Protein AF-A0A0R1QP21-F1 (afdb_monomer_lite)

Radius of gyration: 12.3 Å; chains: 1; bounding box: 32×22×31 Å

Structure (mmCIF, N/CA/C/O backbone):
data_AF-A0A0R1QP21-F1
#
_entry.id   AF-A0A0R1QP21-F1
#
loop_
_atom_site.group_PDB
_atom_site.id
_atom_site.type_symbol
_atom_site.label_atom_id
_atom_site.label_alt_id
_atom_site.label_comp_id
_atom_site.label_asym_id
_atom_site.label_entity_id
_atom_site.label_seq_id
_atom_site.pdbx_PDB_ins_code
_atom_site.Cartn_x
_atom_site.Cartn_y
_atom_site.Cartn_z
_atom_site.occupancy
_atom_site.B_iso_or_equiv
_atom_site.auth_seq_id
_atom_site.auth_comp_id
_atom_site.auth_asym_id
_atom_site.auth_atom_id
_atom_site.pdbx_PDB_model_num
ATOM 1 N N . MET A 1 1 ? -7.343 11.355 4.498 1.00 62.34 1 MET A N 1
ATOM 2 C CA . MET A 1 1 ? -7.479 9.904 4.757 1.00 62.34 1 MET A CA 1
ATOM 3 C C . MET A 1 1 ? -8.253 9.642 6.037 1.00 62.34 1 MET A C 1
ATOM 5 O O . MET A 1 1 ? -9.285 8.997 5.940 1.00 62.34 1 MET A O 1
ATOM 9 N N . ILE A 1 2 ? -7.835 10.211 7.172 1.00 72.69 2 ILE A N 1
ATOM 10 C CA . ILE A 1 2 ? -8.454 10.004 8.498 1.00 72.69 2 ILE A CA 1
ATOM 11 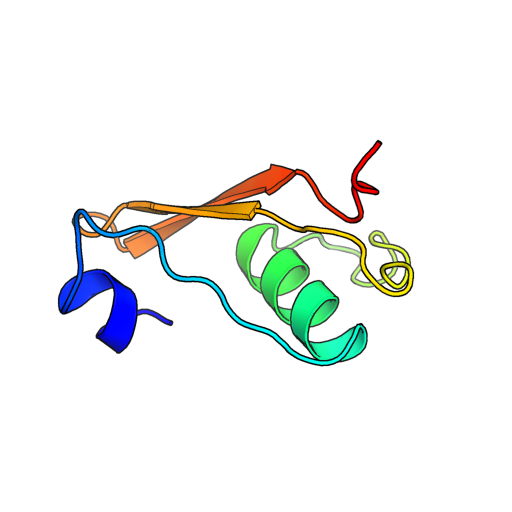C C . ILE A 1 2 ? -9.983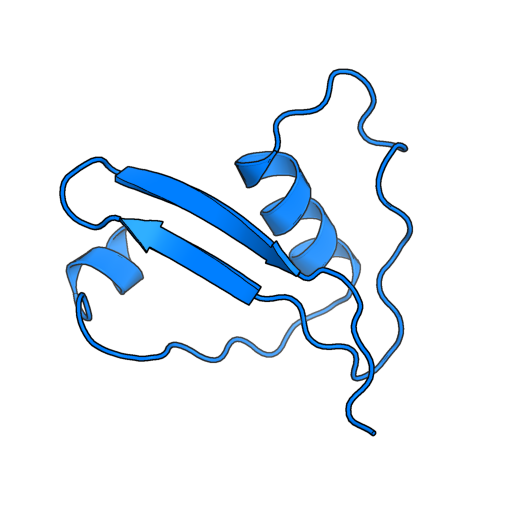 10.199 8.488 1.00 72.69 2 ILE A C 1
ATOM 13 O O . ILE A 1 2 ? -10.723 9.277 8.814 1.00 72.69 2 ILE A O 1
ATOM 17 N N . SER A 1 3 ? -10.477 11.333 7.978 1.00 79.50 3 SER A N 1
ATOM 18 C CA . SER A 1 3 ? -11.925 11.608 7.921 1.00 79.50 3 SER A CA 1
ATOM 19 C C . SER A 1 3 ? -12.725 10.613 7.069 1.00 79.50 3 SER A C 1
ATOM 21 O O . SER A 1 3 ? -13.919 10.416 7.286 1.00 79.50 3 SER A O 1
ATOM 23 N N . THR A 1 4 ? -12.092 9.980 6.079 1.00 83.94 4 THR A N 1
ATOM 24 C CA . THR A 1 4 ? -12.732 8.973 5.225 1.00 83.94 4 THR A CA 1
ATOM 25 C C . THR A 1 4 ? -12.736 7.608 5.906 1.00 83.94 4 THR A C 1
ATOM 27 O O . THR A 1 4 ? -13.758 6.931 5.884 1.00 83.94 4 THR A O 1
ATOM 30 N N . THR A 1 5 ? -11.631 7.218 6.547 1.00 84.44 5 THR A N 1
ATOM 31 C CA . THR A 1 5 ? -11.516 5.941 7.269 1.00 84.44 5 THR A CA 1
ATOM 32 C C . THR A 1 5 ? -12.370 5.907 8.533 1.00 84.44 5 THR A C 1
ATOM 34 O O . THR A 1 5 ? -12.896 4.859 8.878 1.00 84.44 5 THR A O 1
ATOM 37 N N . GLU A 1 6 ? -12.575 7.047 9.196 1.00 85.38 6 GLU A N 1
ATOM 38 C CA . GLU A 1 6 ? -13.519 7.166 10.316 1.00 85.38 6 GLU A CA 1
ATOM 39 C C . GLU A 1 6 ? -14.976 7.052 9.857 1.00 85.38 6 GLU A C 1
ATOM 41 O O . GLU A 1 6 ? -15.795 6.425 10.527 1.00 85.38 6 GLU A O 1
ATOM 46 N N . LYS A 1 7 ? -15.307 7.641 8.700 1.00 89.69 7 LYS A N 1
ATOM 47 C CA . LYS A 1 7 ? -16.664 7.609 8.140 1.00 89.69 7 LYS A CA 1
ATOM 48 C C . LYS A 1 7 ? -17.043 6.232 7.588 1.00 89.69 7 LYS A C 1
ATOM 50 O O . LYS A 1 7 ? -18.215 5.868 7.638 1.00 89.69 7 LYS A O 1
ATOM 55 N N . PHE A 1 8 ? -16.069 5.479 7.081 1.00 90.38 8 PHE A N 1
ATOM 56 C CA . PHE A 1 8 ? -16.263 4.164 6.467 1.00 90.38 8 PHE A CA 1
ATOM 57 C C . PHE A 1 8 ? -15.306 3.115 7.069 1.00 90.38 8 PHE A C 1
ATOM 59 O O . PHE A 1 8 ? -14.441 2.588 6.369 1.00 90.38 8 PHE A O 1
ATOM 66 N N . PRO A 1 9 ? -15.430 2.796 8.370 1.00 89.44 9 PRO A N 1
ATOM 67 C CA . PRO A 1 9 ? -14.414 2.039 9.111 1.00 89.44 9 PRO A CA 1
ATOM 68 C C . PRO A 1 9 ? -14.302 0.561 8.719 1.00 89.44 9 PRO A C 1
ATOM 70 O O . PRO A 1 9 ? -13.301 -0.073 9.040 1.00 89.44 9 PRO A O 1
ATOM 73 N N . ASN A 1 10 ? -15.314 0.010 8.042 1.00 90.62 10 ASN A N 1
ATOM 74 C CA . ASN A 1 10 ? -15.358 -1.394 7.621 1.00 90.62 10 ASN A CA 1
ATOM 75 C C . ASN A 1 10 ? -15.323 -1.565 6.095 1.00 90.62 10 ASN A C 1
ATOM 77 O O . ASN A 1 10 ? -15.341 -2.697 5.605 1.00 90.62 10 ASN A O 1
ATOM 81 N N . ASP A 1 11 ? -15.282 -0.465 5.343 1.00 93.31 11 ASP A N 1
ATOM 82 C CA . ASP A 1 11 ? -15.358 -0.516 3.888 1.00 93.31 11 ASP A CA 1
ATOM 83 C C . ASP A 1 11 ? -13.962 -0.556 3.270 1.00 93.31 11 ASP A C 1
ATOM 85 O O . ASP A 1 11 ? -12.969 -0.080 3.824 1.00 93.31 11 ASP A O 1
ATOM 89 N N . LYS A 1 12 ? -13.892 -1.096 2.054 1.00 93.69 12 LYS A N 1
ATOM 90 C CA . LYS A 1 12 ? -12.692 -1.011 1.222 1.00 93.69 12 LYS A CA 1
ATOM 91 C C . LYS A 1 12 ? -12.785 0.246 0.365 1.00 93.69 12 LYS A C 1
ATOM 93 O O . LYS A 1 12 ? -13.650 0.339 -0.502 1.00 93.69 12 LYS A O 1
ATOM 98 N N . ILE A 1 13 ? -11.879 1.193 0.586 1.00 93.38 13 ILE A N 1
ATOM 99 C CA . ILE A 1 13 ? -11.802 2.439 -0.183 1.00 93.38 13 ILE A CA 1
ATOM 100 C C . ILE A 1 13 ? -10.794 2.259 -1.322 1.00 93.38 13 ILE A C 1
ATOM 102 O O . ILE A 1 13 ? -9.638 1.918 -1.081 1.00 93.38 13 ILE A O 1
ATOM 106 N N . ILE A 1 14 ? -11.221 2.517 -2.561 1.00 95.44 14 ILE A N 1
ATOM 107 C CA . ILE A 1 14 ? -10.339 2.557 -3.736 1.00 95.44 14 ILE A CA 1
ATOM 108 C C . ILE A 1 14 ? -10.107 4.018 -4.117 1.00 95.44 14 ILE A C 1
ATOM 110 O O . ILE A 1 14 ? -11.058 4.769 -4.327 1.00 95.44 14 ILE A O 1
ATOM 114 N N . CYS A 1 15 ? -8.840 4.413 -4.228 1.00 95.19 15 CYS A N 1
ATOM 115 C CA . CYS A 1 15 ? -8.430 5.736 -4.686 1.00 95.19 15 CYS A CA 1
ATOM 116 C C . CYS A 1 15 ? -7.604 5.598 -5.968 1.00 95.19 15 CYS A C 1
ATOM 118 O O . CYS A 1 15 ? -6.587 4.905 -5.975 1.00 95.19 15 CYS A O 1
ATOM 120 N N . VAL A 1 16 ? -8.035 6.262 -7.042 1.00 97.12 16 VAL A N 1
ATOM 121 C CA . VAL A 1 16 ? -7.294 6.336 -8.308 1.00 97.12 16 VAL A CA 1
ATOM 122 C C . VAL A 1 16 ? -6.639 7.707 -8.393 1.00 97.12 16 VAL A C 1
ATOM 124 O O . VAL A 1 16 ? -7.313 8.732 -8.309 1.00 97.12 16 VAL A O 1
ATOM 127 N N . THR A 1 17 ? -5.315 7.731 -8.521 1.00 96.75 17 THR A N 1
ATOM 128 C CA . THR A 1 17 ? -4.527 8.967 -8.519 1.00 96.75 17 THR A CA 1
ATOM 129 C C . THR A 1 17 ? -3.184 8.768 -9.234 1.00 96.75 17 THR A C 1
ATOM 131 O O . THR A 1 17 ? -2.977 7.762 -9.913 1.00 96.75 17 THR A O 1
ATOM 134 N N . HIS A 1 18 ? -2.276 9.735 -9.111 1.00 97.19 18 HIS A N 1
ATOM 135 C CA . HIS A 1 18 ? -0.958 9.734 -9.739 1.00 97.19 18 HIS A CA 1
ATOM 136 C C . HIS A 1 18 ? 0.115 9.077 -8.865 1.00 97.19 18 HIS A C 1
ATOM 138 O O . HIS A 1 18 ? -0.005 9.007 -7.639 1.00 97.19 18 HIS A O 1
ATOM 144 N N . GLY A 1 19 ? 1.205 8.642 -9.504 1.00 96.62 19 GLY A N 1
ATOM 145 C CA . GLY A 1 19 ? 2.267 7.890 -8.834 1.00 96.62 19 GLY A CA 1
ATOM 146 C C . GLY A 1 19 ? 2.912 8.633 -7.663 1.00 96.62 19 GLY A C 1
ATOM 147 O O . GLY A 1 19 ? 3.072 8.052 -6.592 1.00 96.62 19 GLY A O 1
ATOM 148 N N . PHE A 1 20 ? 3.144 9.940 -7.814 1.00 95.69 20 PHE A N 1
ATOM 149 C CA . PHE A 1 20 ? 3.666 10.777 -6.732 1.00 95.69 20 PHE A CA 1
ATOM 150 C C . PHE A 1 20 ? 2.766 10.752 -5.488 1.00 95.69 20 PHE A C 1
ATOM 152 O O . PHE A 1 20 ? 3.253 10.603 -4.372 1.00 95.69 20 PHE A O 1
ATOM 159 N N . THR A 1 21 ? 1.446 10.851 -5.664 1.00 96.75 21 THR A N 1
ATOM 160 C CA . THR A 1 21 ? 0.489 10.845 -4.547 1.00 96.75 21 THR A CA 1
ATOM 161 C C . THR A 1 21 ? 0.464 9.492 -3.839 1.00 96.75 21 THR A C 1
ATOM 163 O O . THR A 1 21 ? 0.423 9.446 -2.611 1.00 96.75 21 THR A O 1
ATOM 166 N N . VAL A 1 22 ? 0.551 8.390 -4.591 1.00 97.50 22 VAL A N 1
ATOM 167 C CA . VAL A 1 22 ? 0.658 7.038 -4.019 1.00 97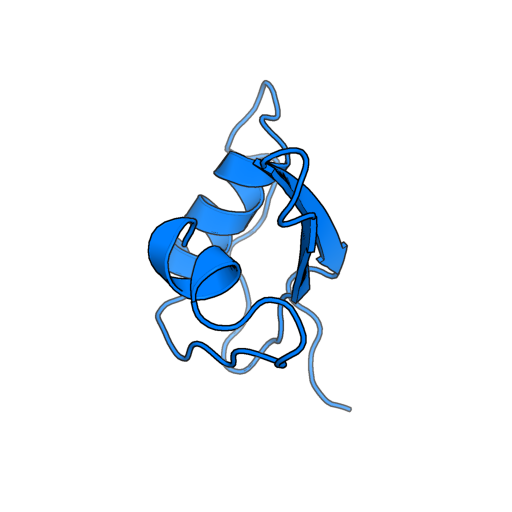.50 22 VAL A CA 1
ATOM 168 C C . VAL A 1 22 ? 1.955 6.883 -3.220 1.00 97.50 22 VAL A C 1
ATOM 170 O O . VAL A 1 22 ? 1.930 6.362 -2.106 1.00 97.50 22 VAL A O 1
ATOM 173 N N . LYS A 1 23 ? 3.081 7.364 -3.756 1.00 97.56 23 LYS A N 1
ATOM 174 C CA . LYS A 1 23 ? 4.374 7.333 -3.065 1.00 97.56 23 LYS A CA 1
ATOM 175 C C . LYS A 1 23 ? 4.366 8.185 -1.800 1.00 97.56 23 LYS A C 1
ATOM 177 O O . LYS A 1 23 ? 4.798 7.707 -0.757 1.00 97.56 23 LYS A O 1
ATOM 182 N N . ALA A 1 24 ? 3.845 9.409 -1.869 1.00 96.62 24 ALA A N 1
ATOM 183 C CA . ALA A 1 24 ? 3.732 10.295 -0.715 1.00 96.62 24 ALA A CA 1
ATOM 184 C C . ALA A 1 24 ? 2.889 9.658 0.402 1.00 96.62 24 ALA A C 1
ATOM 186 O O . ALA A 1 24 ? 3.299 9.685 1.556 1.00 96.62 24 ALA A O 1
ATOM 187 N N . ALA A 1 25 ? 1.771 9.010 0.056 1.00 96.31 25 ALA A N 1
ATOM 188 C CA . ALA A 1 25 ? 0.957 8.274 1.021 1.00 96.31 25 ALA A CA 1
ATOM 189 C C . ALA A 1 25 ? 1.722 7.105 1.666 1.00 96.31 25 ALA A C 1
ATOM 191 O O . ALA A 1 25 ? 1.653 6.922 2.875 1.00 96.31 25 ALA A O 1
ATOM 192 N N . ALA A 1 26 ? 2.482 6.327 0.889 1.00 97.38 26 ALA A N 1
ATOM 193 C CA . ALA A 1 26 ? 3.287 5.233 1.434 1.00 97.38 26 ALA A CA 1
ATOM 194 C C . ALA A 1 26 ? 4.436 5.733 2.334 1.00 97.38 26 ALA A C 1
ATOM 196 O O . ALA A 1 26 ? 4.719 5.119 3.361 1.00 97.38 26 ALA A O 1
ATOM 197 N N . LEU A 1 27 ? 5.076 6.853 1.978 1.00 97.12 27 LEU A N 1
ATOM 198 C CA . LEU A 1 27 ? 6.122 7.485 2.789 1.00 97.12 27 LEU A CA 1
ATOM 199 C C . LEU A 1 27 ? 5.577 8.055 4.102 1.00 97.12 27 LEU A C 1
ATOM 201 O O . LEU A 1 27 ? 6.241 7.920 5.123 1.00 97.12 27 LEU A O 1
ATOM 205 N N . ASP A 1 28 ? 4.385 8.654 4.087 1.00 95.19 28 ASP A N 1
ATOM 206 C CA . ASP A 1 28 ? 3.719 9.160 5.295 1.00 95.19 28 ASP A CA 1
ATOM 207 C C . ASP A 1 28 ? 3.425 8.029 6.292 1.00 95.19 28 ASP A C 1
ATOM 209 O O . ASP A 1 28 ? 3.620 8.186 7.493 1.00 95.19 28 ASP A O 1
ATOM 213 N N . VAL A 1 29 ? 3.047 6.853 5.777 1.00 95.88 29 VAL A N 1
ATOM 214 C CA . VAL A 1 29 ? 2.822 5.649 6.588 1.00 95.88 29 VAL A CA 1
ATOM 215 C C . VAL A 1 29 ? 4.127 5.061 7.133 1.00 95.88 29 VAL A C 1
ATOM 217 O O . VAL A 1 29 ? 4.191 4.697 8.302 1.00 95.88 29 VAL A O 1
ATOM 220 N N . LEU A 1 30 ? 5.164 4.926 6.300 1.00 96.06 30 LEU A N 1
ATOM 221 C CA . LEU A 1 30 ? 6.408 4.250 6.693 1.00 96.06 30 LEU A CA 1
ATOM 222 C C . LEU A 1 30 ? 7.397 5.142 7.454 1.00 96.06 30 LEU A C 1
ATOM 224 O O . LEU A 1 30 ? 8.274 4.619 8.137 1.00 96.06 30 LEU A O 1
ATOM 228 N N . GLN A 1 31 ? 7.306 6.460 7.276 1.00 95.44 31 GLN A N 1
ATOM 2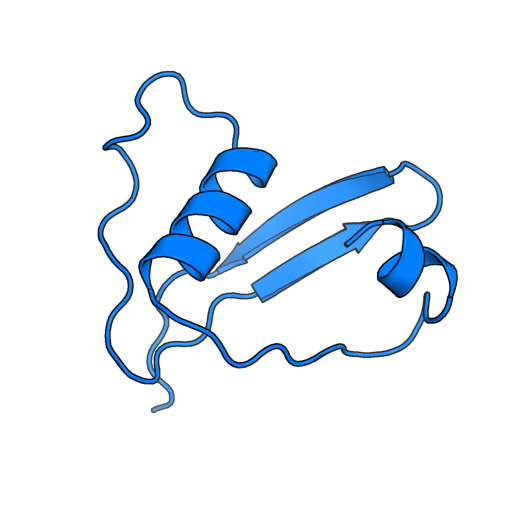29 C CA . GLN A 1 31 ? 8.218 7.470 7.821 1.00 95.44 31 GLN A CA 1
ATOM 230 C C . GLN A 1 31 ? 9.712 7.078 7.757 1.00 95.44 31 GLN A C 1
ATOM 232 O O . GLN A 1 31 ? 10.426 7.171 8.762 1.00 95.44 31 GLN A O 1
ATOM 237 N N . PRO A 1 32 ? 10.230 6.619 6.597 1.00 96.31 32 PRO A N 1
ATOM 238 C CA . PRO A 1 32 ? 11.629 6.239 6.495 1.00 96.31 32 PRO A CA 1
ATOM 239 C C . PRO A 1 32 ? 12.526 7.476 6.609 1.00 96.31 32 PRO A C 1
ATOM 241 O O . PRO A 1 32 ? 12.169 8.571 6.176 1.00 96.31 32 PRO A O 1
ATOM 244 N N . LYS A 1 33 ? 13.745 7.291 7.127 1.00 95.69 33 LYS A N 1
ATOM 245 C CA . LYS A 1 33 ? 14.742 8.373 7.208 1.00 95.69 33 LYS A CA 1
ATOM 246 C C . LYS A 1 33 ? 15.122 8.921 5.828 1.00 95.69 33 LYS A C 1
ATOM 248 O O . LYS A 1 33 ? 15.394 10.110 5.696 1.00 95.69 33 LYS A O 1
ATOM 253 N N . ASP A 1 34 ? 15.168 8.048 4.825 1.00 94.75 34 ASP A N 1
ATOM 254 C CA . ASP A 1 34 ? 15.421 8.419 3.436 1.00 94.75 34 ASP A CA 1
ATOM 255 C C . ASP A 1 34 ? 14.132 8.301 2.619 1.00 94.75 34 ASP A C 1
ATOM 257 O O . ASP A 1 34 ? 13.611 7.206 2.401 1.00 94.75 34 ASP A O 1
ATOM 261 N N . VAL A 1 35 ? 13.628 9.435 2.138 1.00 90.50 35 VAL A N 1
ATOM 262 C CA . VAL A 1 35 ? 12.417 9.509 1.308 1.00 90.50 35 VAL A CA 1
ATOM 263 C C . VAL A 1 35 ? 12.617 8.933 -0.097 1.00 90.50 35 VAL A C 1
ATOM 265 O O . VAL A 1 35 ? 11.645 8.614 -0.782 1.00 90.50 35 VAL A O 1
ATOM 268 N N . MET A 1 36 ? 13.868 8.754 -0.526 1.00 92.62 36 MET A N 1
ATOM 269 C CA . MET A 1 36 ? 14.206 8.113 -1.796 1.00 92.62 36 MET A CA 1
ATOM 270 C C . MET A 1 36 ? 14.197 6.581 -1.704 1.00 92.62 36 MET A C 1
ATOM 272 O O . MET A 1 36 ? 14.370 5.912 -2.720 1.00 92.62 36 MET A O 1
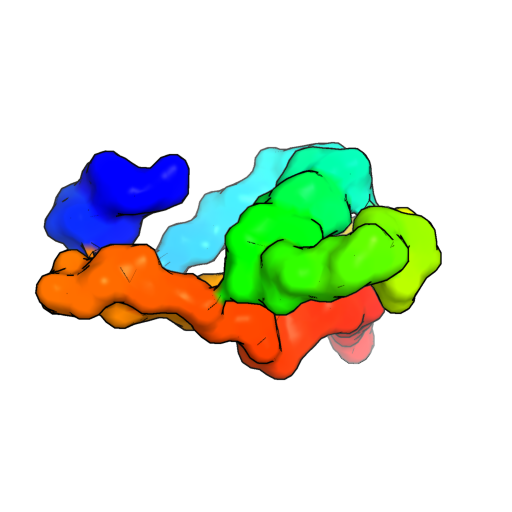ATOM 276 N N . SER A 1 37 ? 13.929 6.017 -0.519 1.00 92.69 37 SER A N 1
ATOM 277 C CA . SER A 1 37 ? 13.854 4.567 -0.286 1.00 92.69 37 SER A CA 1
ATOM 278 C C . SER A 1 37 ? 12.692 3.863 -1.000 1.00 92.69 37 SER A C 1
ATOM 280 O O . SER A 1 37 ? 12.737 2.644 -1.170 1.00 92.69 37 SER A O 1
ATOM 282 N N . LEU A 1 38 ? 11.671 4.602 -1.455 1.00 95.31 38 LEU A N 1
ATOM 283 C CA . LEU A 1 38 ? 10.583 4.066 -2.278 1.00 95.31 38 LEU A CA 1
ATOM 284 C C . LEU A 1 38 ? 10.711 4.523 -3.743 1.00 95.31 38 LEU A C 1
ATOM 286 O O . LEU A 1 38 ? 10.770 5.733 -4.010 1.00 95.31 38 LEU A O 1
ATOM 290 N N . PRO A 1 39 ? 10.696 3.593 -4.721 1.00 94.94 39 PRO A N 1
ATOM 291 C CA . PRO A 1 39 ? 10.700 3.956 -6.135 1.00 94.94 39 PRO A CA 1
ATOM 292 C C . PRO A 1 39 ? 9.355 4.567 -6.534 1.00 94.94 39 PRO A C 1
ATOM 294 O O . PRO A 1 39 ? 8.348 4.325 -5.873 1.00 94.94 39 PRO A O 1
ATOM 297 N N . GLU A 1 40 ? 9.299 5.313 -7.637 1.00 95.31 40 GLU A N 1
ATOM 298 C CA . GLU A 1 40 ? 8.008 5.715 -8.213 1.00 95.31 40 GLU A CA 1
ATOM 299 C C . GLU A 1 40 ? 7.174 4.473 -8.587 1.00 95.31 40 GLU A C 1
ATOM 301 O O . GLU A 1 40 ? 7.718 3.505 -9.138 1.00 95.31 40 GLU A O 1
ATOM 306 N N . PRO A 1 41 ? 5.866 4.454 -8.282 1.00 97.31 41 PRO A N 1
ATOM 307 C CA . PRO A 1 41 ? 5.026 3.315 -8.600 1.00 97.31 41 PRO A CA 1
ATOM 308 C C . PRO A 1 41 ? 4.735 3.278 -10.103 1.00 97.31 41 PRO A C 1
ATOM 310 O O . PRO A 1 41 ? 4.591 4.304 -10.768 1.00 97.31 41 PRO A O 1
ATOM 313 N N . ARG A 1 42 ? 4.642 2.068 -10.651 1.00 97.31 42 ARG A N 1
ATOM 314 C CA . ARG A 1 42 ? 4.360 1.836 -12.067 1.00 97.31 42 ARG A CA 1
ATOM 315 C C . ARG A 1 42 ? 2.912 2.190 -12.381 1.00 97.31 42 ARG A C 1
ATOM 317 O O . ARG A 1 42 ? 2.029 2.079 -11.526 1.00 97.31 42 ARG A O 1
ATOM 324 N N . ASN A 1 43 ? 2.661 2.534 -13.640 1.00 96.38 43 ASN A N 1
ATOM 325 C CA . ASN A 1 43 ? 1.305 2.733 -14.140 1.00 96.38 43 ASN A CA 1
ATOM 326 C C . ASN A 1 43 ? 0.441 1.506 -13.838 1.00 96.38 43 ASN A C 1
ATOM 328 O O . ASN A 1 43 ? 0.900 0.372 -13.975 1.00 96.38 43 ASN A O 1
ATOM 332 N N . THR A 1 44 ? -0.808 1.743 -13.428 1.00 96.19 44 THR A N 1
ATOM 333 C CA . THR A 1 44 ? -1.806 0.705 -13.095 1.00 96.19 44 THR A CA 1
ATOM 334 C C . THR A 1 44 ? -1.396 -0.283 -11.997 1.00 96.19 44 THR A C 1
ATOM 336 O O . THR A 1 44 ? -2.080 -1.278 -11.777 1.00 96.19 44 THR A O 1
ATOM 339 N N . SER A 1 45 ? -0.304 -0.009 -11.282 1.00 97.81 45 SER A N 1
ATOM 340 C CA . SER A 1 45 ? 0.045 -0.768 -10.090 1.00 97.81 45 SER A CA 1
ATOM 341 C C . SER A 1 45 ? -0.899 -0.439 -8.934 1.00 97.81 45 SER A C 1
ATOM 343 O O . SER A 1 45 ? -1.539 0.613 -8.888 1.00 97.81 45 SER A O 1
ATOM 345 N N . ILE A 1 46 ? -0.978 -1.370 -7.993 1.00 98.00 46 ILE A N 1
ATOM 346 C CA . ILE A 1 46 ? -1.817 -1.309 -6.811 1.00 98.00 46 ILE A CA 1
ATOM 347 C C . ILE A 1 46 ? -0.902 -1.189 -5.594 1.00 98.00 46 ILE A C 1
ATOM 349 O O . ILE A 1 46 ? 0.070 -1.932 -5.436 1.00 98.00 46 ILE A O 1
ATOM 353 N N . THR A 1 47 ? -1.258 -0.263 -4.713 1.00 98.12 47 THR A N 1
ATOM 354 C CA . THR A 1 47 ? -0.680 -0.101 -3.380 1.00 98.12 47 THR A CA 1
ATOM 355 C C . THR A 1 47 ? -1.813 -0.227 -2.374 1.00 98.12 47 THR A C 1
ATOM 357 O O . THR A 1 47 ? -2.881 0.355 -2.579 1.00 98.12 47 THR A O 1
ATOM 360 N N . LYS A 1 48 ? -1.600 -0.983 -1.297 1.00 97.81 48 LYS A N 1
ATOM 361 C CA . LYS A 1 48 ? -2.606 -1.195 -0.255 1.00 97.81 48 LYS A CA 1
ATOM 362 C C . LYS A 1 48 ? -2.091 -0.711 1.087 1.00 97.81 48 LYS A C 1
ATOM 364 O O . LYS A 1 48 ? -1.051 -1.156 1.564 1.00 97.81 48 LYS A O 1
ATOM 369 N N . ILE A 1 49 ? -2.872 0.177 1.692 1.00 97.00 49 ILE A N 1
ATOM 370 C CA . ILE A 1 49 ? -2.668 0.688 3.043 1.00 97.00 49 ILE A CA 1
ATOM 371 C C . ILE A 1 49 ? -3.849 0.218 3.893 1.00 97.00 49 ILE A C 1
ATOM 373 O O . ILE A 1 49 ? -5.004 0.343 3.486 1.00 97.00 49 ILE A O 1
ATOM 377 N N . ILE A 1 50 ? -3.553 -0.341 5.060 1.00 95.50 50 ILE A N 1
ATOM 378 C CA . ILE A 1 50 ? -4.529 -0.727 6.077 1.00 95.50 50 ILE A CA 1
ATOM 379 C C . ILE A 1 50 ? -4.582 0.399 7.104 1.00 95.50 50 ILE A C 1
ATOM 381 O O . ILE A 1 50 ? -3.547 0.779 7.641 1.00 95.50 50 ILE A O 1
ATOM 385 N N . ALA A 1 51 ? -5.775 0.918 7.382 1.00 92.44 51 ALA A N 1
ATOM 386 C CA . ALA A 1 51 ? -6.009 1.880 8.453 1.00 92.44 51 ALA A CA 1
ATOM 387 C C . ALA A 1 51 ? -6.636 1.167 9.655 1.00 92.44 51 ALA A C 1
ATOM 389 O O . ALA A 1 51 ? -7.556 0.369 9.474 1.00 92.44 51 ALA A O 1
ATOM 390 N N . LEU A 1 52 ? -6.176 1.472 10.868 1.00 90.25 52 LEU A N 1
ATOM 391 C CA . LEU A 1 52 ? -6.808 1.058 12.119 1.00 90.25 52 LEU A CA 1
ATOM 392 C C . LEU A 1 52 ? -7.617 2.236 12.685 1.00 90.25 52 LEU A C 1
ATOM 394 O O . LEU A 1 52 ? -7.048 3.123 13.324 1.00 90.25 52 LEU A O 1
ATOM 398 N N . PRO A 1 53 ? -8.953 2.264 12.501 1.00 77.56 53 PRO A N 1
ATOM 399 C CA . PRO A 1 53 ? -9.759 3.458 12.775 1.00 77.56 53 PRO A CA 1
ATOM 400 C C . PRO A 1 53 ? -9.749 3.906 14.241 1.00 77.56 53 PRO A C 1
ATOM 402 O O . PRO A 1 53 ? -10.033 5.059 14.533 1.00 77.56 53 PRO A O 1
ATOM 405 N N . LYS A 1 54 ? -9.447 2.994 15.176 1.00 82.19 54 LYS A N 1
ATOM 406 C CA . LYS A 1 54 ? -9.443 3.284 16.618 1.00 82.19 54 LYS A CA 1
ATOM 407 C C . LYS A 1 54 ? -8.120 3.852 17.130 1.00 82.19 54 LYS A C 1
ATOM 409 O O . LYS A 1 54 ? -8.138 4.558 18.131 1.00 82.19 54 LYS A O 1
ATOM 414 N N . SER A 1 55 ? -7.000 3.512 16.494 1.00 84.62 55 SER A N 1
ATOM 415 C CA . SER A 1 55 ? -5.659 3.939 16.914 1.00 84.62 55 SER A CA 1
ATOM 416 C C . SER A 1 55 ? -5.055 5.003 15.999 1.00 84.62 55 SER A C 1
ATOM 418 O O . SER A 1 55 ? -4.003 5.544 16.320 1.00 84.62 55 SER A O 1
ATOM 420 N N . ASN A 1 56 ? -5.724 5.336 14.888 1.00 81.88 56 ASN A N 1
ATOM 421 C CA . ASN A 1 56 ? -5.202 6.228 13.850 1.00 81.88 56 ASN A CA 1
ATOM 422 C C . ASN A 1 56 ? -3.842 5.758 13.291 1.00 81.88 56 ASN A C 1
ATOM 424 O O . ASN A 1 56 ? -3.029 6.554 12.826 1.00 81.88 56 ASN A O 1
ATOM 428 N N . GLU A 1 57 ? -3.599 4.450 13.358 1.00 90.31 57 GLU A N 1
ATOM 429 C CA . GLU A 1 57 ? -2.404 3.802 12.835 1.00 90.31 57 GLU A CA 1
ATOM 430 C C . GLU A 1 57 ? -2.655 3.328 11.407 1.00 90.31 57 GLU A C 1
ATOM 432 O O . GLU A 1 57 ? -3.764 2.922 11.041 1.00 90.31 57 GLU A O 1
ATOM 437 N N . PHE A 1 58 ? -1.598 3.349 10.604 1.00 94.38 58 PHE A N 1
ATOM 438 C CA . PHE A 1 58 ? -1.628 2.912 9.219 1.00 94.38 58 PHE A CA 1
ATOM 439 C C . PHE A 1 58 ? -0.488 1.931 8.965 1.00 94.38 58 PHE A C 1
ATOM 441 O O . PHE A 1 58 ? 0.607 2.085 9.500 1.00 94.38 58 PHE A O 1
ATOM 448 N N . TYR A 1 59 ? -0.738 0.940 8.114 1.00 95.69 59 TYR A N 1
ATOM 449 C CA . TYR A 1 59 ? 0.251 -0.055 7.709 1.00 95.69 59 TYR A CA 1
ATOM 450 C C . TYR A 1 59 ? 0.257 -0.180 6.197 1.00 95.69 59 TYR A C 1
ATOM 452 O O . TYR A 1 59 ? -0.798 -0.284 5.570 1.00 95.69 59 TYR A O 1
ATOM 460 N N . LEU A 1 60 ? 1.445 -0.203 5.606 1.00 97.31 60 LEU A N 1
ATOM 461 C CA . LEU A 1 60 ? 1.611 -0.529 4.198 1.00 97.31 60 LEU A CA 1
ATOM 462 C C . LEU A 1 60 ? 1.639 -2.056 4.052 1.00 97.31 60 LEU A C 1
ATOM 464 O O . LEU A 1 60 ? 2.573 -2.695 4.523 1.00 97.31 60 LEU A O 1
ATOM 468 N N . A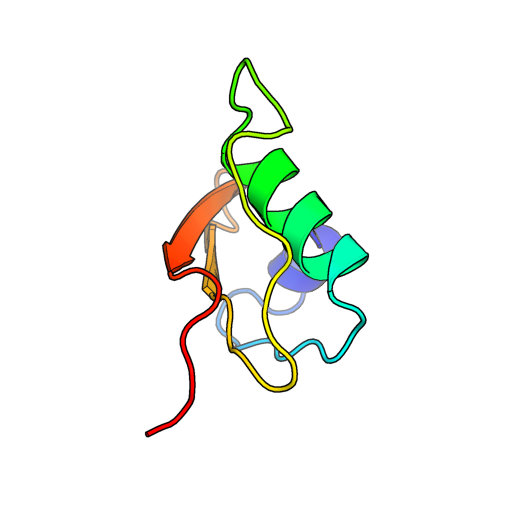SP A 1 61 ? 0.617 -2.628 3.418 1.00 97.56 61 ASP A N 1
ATOM 469 C CA . ASP A 1 61 ? 0.524 -4.075 3.170 1.00 97.56 61 ASP A CA 1
ATOM 470 C C . ASP A 1 61 ? 1.389 -4.458 1.959 1.00 97.56 61 ASP A C 1
ATOM 472 O O . ASP A 1 61 ? 2.277 -5.302 2.037 1.00 97.56 61 ASP A O 1
ATOM 476 N N . TYR A 1 62 ? 1.202 -3.751 0.842 1.00 97.62 62 TYR A N 1
ATOM 477 C CA . TYR A 1 62 ? 2.054 -3.884 -0.337 1.00 97.62 62 TYR A CA 1
ATOM 478 C C . TYR A 1 62 ? 2.111 -2.591 -1.147 1.00 97.62 62 TYR A C 1
ATOM 480 O O . TYR A 1 62 ? 1.211 -1.747 -1.091 1.00 97.62 62 TYR A O 1
ATOM 488 N N . TYR A 1 63 ? 3.173 -2.464 -1.943 1.00 97.88 63 TYR A N 1
ATOM 489 C CA . TYR A 1 63 ? 3.484 -1.291 -2.751 1.00 97.88 63 TYR A CA 1
ATOM 490 C C . TYR A 1 63 ? 3.805 -1.676 -4.196 1.00 97.88 63 TYR A C 1
ATOM 492 O O . TYR A 1 63 ? 4.570 -2.612 -4.425 1.00 97.88 63 TYR A O 1
ATOM 500 N N . ASN A 1 64 ? 3.283 -0.915 -5.166 1.00 97.38 64 ASN A N 1
ATOM 501 C CA . ASN A 1 64 ? 3.655 -1.021 -6.585 1.00 97.38 64 ASN A CA 1
ATOM 502 C C . ASN A 1 64 ? 3.497 -2.445 -7.181 1.00 97.38 64 ASN A C 1
ATOM 504 O O . ASN A 1 64 ? 4.293 -2.904 -8.016 1.00 97.38 64 ASN A O 1
ATOM 508 N N . GLN A 1 65 ? 2.451 -3.158 -6.756 1.00 97.38 65 GLN A N 1
ATOM 509 C CA . GLN A 1 65 ? 2.141 -4.499 -7.243 1.00 97.38 65 GLN A CA 1
ATOM 510 C C . GLN A 1 65 ? 1.325 -4.415 -8.534 1.00 97.38 65 GLN A C 1
ATOM 512 O O . GLN A 1 65 ? 0.311 -3.727 -8.581 1.00 97.38 65 GLN A O 1
ATOM 517 N N . LEU A 1 66 ? 1.749 -5.102 -9.595 1.00 94.81 66 LEU A N 1
ATOM 518 C CA . LEU A 1 66 ? 0.947 -5.175 -10.818 1.00 94.81 66 LEU A CA 1
ATOM 519 C C . LEU A 1 66 ? -0.187 -6.195 -10.639 1.00 94.81 66 LEU A C 1
ATOM 521 O O . LEU A 1 66 ? 0.051 -7.243 -10.031 1.00 94.81 66 LEU A O 1
ATOM 525 N N . PRO A 1 67 ? -1.397 -5.915 -11.154 1.00 83.50 67 PRO A N 1
ATOM 526 C CA . PRO A 1 67 ? -2.389 -6.961 -11.345 1.00 83.50 67 PRO A CA 1
ATOM 527 C C . PRO A 1 67 ? -1.827 -7.959 -12.366 1.00 83.50 67 PRO A C 1
ATOM 529 O O . PRO A 1 67 ? -1.278 -7.541 -13.386 1.00 83.50 67 PRO A O 1
ATOM 532 N N . TYR A 1 68 ? -1.874 -9.247 -12.026 1.00 71.88 68 TYR A N 1
ATOM 533 C CA . TYR A 1 68 ? -1.418 -10.342 -12.886 1.00 71.88 68 TYR A CA 1
ATOM 534 C C . TYR A 1 68 ? -2.099 -10.313 -14.257 1.00 71.88 68 TYR A C 1
ATOM 536 O O . TYR A 1 68 ? -3.317 -10.015 -14.290 1.00 71.88 68 TYR A O 1
#

InterPro domains:
  IPR029033 Histidine phosphatase superfamily [SSF53254] (8-67)

pLDDT: mean 92.48, std 7.12, range [62.34, 98.12]

Sequence (68 aa):
MISTTEKFPNDKIICVTHGFTVKAAALDVLQPKDVMSLPEPRNTSITKIIALPKSNEFYLDYYNQLPY

Foldseek 3Di:
DLVVCLVVVPDDDDDDDAQVVLLVVVCVQVVDPDSVPDDRADPQFDWDKDADNVPRHIDTPDGNHHDD

Organism: NCBI:txid1423770

Secondary structure (DSSP, 8-state):
-HHHHHHSTTS-------HHHHHHHHHHHH--S-GGGSPPPPTT-EEEEEEETTTTEEEEEEEEEPP-